Protein AF-A0A2E8DZ42-F1 (afdb_monomer)

pLDDT: mean 83.48, std 14.6, range [41.06, 98.5]

Solvent-accessible surface area (backbone atoms only — not comparable to full-atom values): 11921 Å² total; per-residue (Å²): 135,84,85,83,84,85,78,84,62,82,95,54,84,74,92,80,80,76,44,100,82,69,68,73,88,69,84,89,68,87,76,89,85,73,59,97,51,46,42,83,42,76,76,54,98,90,45,72,47,82,42,62,78,58,82,78,86,72,86,69,81,75,56,50,56,58,38,90,58,32,36,35,50,53,50,77,44,65,83,87,80,73,80,42,80,35,40,26,32,86,77,74,35,53,41,50,93,75,76,52,75,77,27,56,81,39,87,46,82,70,44,41,55,43,59,42,72,51,70,55,65,33,42,42,86,41,85,38,93,96,54,76,61,42,80,43,61,86,76,67,52,94,62,35,47,63,48,67,31,83,95,40,73,48,79,45,62,74,61,80,76,86,72,70,82,47,60,92,96,52,87,76,77,89,79,85,129

Mean predicted aligned error: 13.79 Å

Secondary structure (DSSP, 8-state):
---------TTS-------TTS----TT-------TTEEEEE-STT-EEEEESSPSSS-----B---TTSEEP-S-B-SS---EE---GGGTS-S-S---TTPPEE--TTSPPEEPPPP-TT-EEE--TTS--EEE-----TTEEEEEETTEEEEEESS--------TT--PPP---

Foldseek 3Di:
DDDDDDDDCVPHDDDDDADPVRDDDDPPDPDDDDDPQWDWDDPPPPDTDIDGVDDPDDDDPQWDAPDDQWWPPNDTDHDDDDIDTWGFVVRPTQNDPDAAVLWDWDDPDRGHIDTDHRADFQWDQADDPPDGTDTDHDDDDVQWDWDTGHVDIDIDGPDDDPPVPDDPPDDDDDPDD

Structure (mmCIF, N/CA/C/O backbone):
data_AF-A0A2E8DZ42-F1
#
_entry.id   AF-A0A2E8DZ42-F1
#
loop_
_atom_site.group_PDB
_atom_site.id
_atom_site.type_symbol
_atom_site.label_atom_id
_atom_site.label_alt_id
_atom_site.label_comp_id
_atom_site.label_asym_id
_atom_site.label_entity_id
_atom_site.label_seq_id
_atom_site.pdbx_PDB_ins_code
_atom_site.Cartn_x
_atom_site.Cartn_y
_atom_site.Cartn_z
_atom_site.occupancy
_atom_site.B_iso_or_equiv
_atom_site.auth_seq_id
_atom_site.auth_comp_id
_atom_site.auth_asym_id
_atom_site.auth_atom_id
_atom_site.pdbx_PDB_model_num
ATOM 1 N N . MET A 1 1 ? 41.608 8.368 -45.186 1.00 41.06 1 MET A N 1
ATOM 2 C CA . MET A 1 1 ? 42.136 7.722 -46.405 1.00 4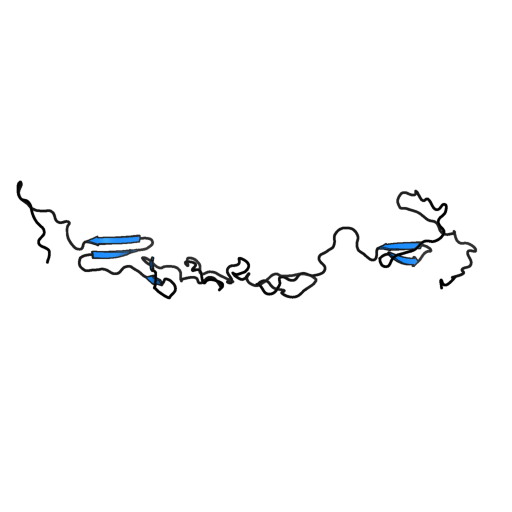1.06 1 MET A CA 1
ATOM 3 C C . MET A 1 1 ? 41.263 6.507 -46.664 1.00 41.06 1 MET A C 1
ATOM 5 O O . MET A 1 1 ? 41.187 5.662 -45.785 1.00 41.06 1 MET A O 1
ATOM 9 N N . GLY A 1 2 ? 40.490 6.486 -47.751 1.00 50.12 2 GLY A N 1
ATOM 10 C CA . GLY A 1 2 ? 39.657 5.327 -48.085 1.00 50.12 2 GLY A CA 1
ATOM 11 C C . GLY A 1 2 ? 40.516 4.258 -48.752 1.00 50.12 2 GLY A C 1
ATOM 12 O O . GLY A 1 2 ? 41.247 4.573 -49.688 1.00 50.12 2 GLY A O 1
ATOM 13 N N . ASN A 1 3 ? 40.463 3.022 -48.266 1.00 53.03 3 ASN A N 1
ATOM 14 C CA . ASN A 1 3 ? 41.132 1.905 -48.926 1.00 53.03 3 ASN A CA 1
ATOM 15 C C . ASN A 1 3 ? 40.414 1.613 -50.251 1.00 53.03 3 ASN A C 1
ATOM 17 O O . ASN A 1 3 ? 39.199 1.414 -50.270 1.00 53.03 3 ASN A O 1
ATOM 21 N N . ILE A 1 4 ? 41.159 1.590 -51.355 1.00 62.69 4 ILE A N 1
ATOM 22 C CA . ILE A 1 4 ? 40.637 1.203 -52.668 1.00 62.69 4 ILE A CA 1
ATOM 23 C C . ILE A 1 4 ? 40.807 -0.310 -52.787 1.00 62.69 4 ILE A C 1
ATOM 25 O O . ILE A 1 4 ? 41.916 -0.803 -52.984 1.00 62.69 4 ILE A O 1
ATOM 29 N N . TYR A 1 5 ? 39.714 -1.053 -52.644 1.00 61.16 5 TYR A N 1
ATOM 30 C CA . TYR A 1 5 ? 39.705 -2.491 -52.895 1.00 61.16 5 TYR A CA 1
ATOM 31 C C . TYR A 1 5 ? 39.444 -2.728 -54.384 1.00 61.16 5 TYR A C 1
ATOM 33 O O . TYR A 1 5 ? 38.379 -2.380 -54.891 1.00 61.16 5 TYR A O 1
ATOM 41 N N . THR A 1 6 ? 40.415 -3.303 -55.093 1.00 55.44 6 THR A N 1
ATOM 42 C CA . THR A 1 6 ? 40.263 -3.701 -56.496 1.00 55.44 6 THR A CA 1
ATOM 43 C C . THR A 1 6 ? 39.950 -5.196 -56.575 1.00 55.44 6 THR A C 1
ATOM 45 O O . THR A 1 6 ? 40.638 -6.029 -55.991 1.00 55.44 6 THR A O 1
ATOM 48 N N . GLY A 1 7 ? 38.877 -5.549 -57.280 1.00 59.69 7 GLY A N 1
ATOM 49 C CA . GLY A 1 7 ? 38.526 -6.926 -57.632 1.00 59.69 7 GLY A CA 1
ATOM 50 C C . GLY A 1 7 ? 38.386 -7.049 -59.149 1.00 59.69 7 GLY A C 1
ATOM 51 O O . GLY A 1 7 ? 38.064 -6.070 -59.819 1.00 59.69 7 GLY A O 1
ATOM 52 N N . SER A 1 8 ? 38.650 -8.232 -59.711 1.00 61.75 8 SER A N 1
ATOM 53 C CA . SER A 1 8 ? 38.386 -8.505 -61.131 1.00 61.75 8 SER A CA 1
ATOM 54 C C . SER A 1 8 ? 36.922 -8.906 -61.309 1.00 61.75 8 SER A C 1
ATOM 56 O O . SER A 1 8 ? 36.487 -9.924 -60.772 1.00 61.75 8 SER A O 1
ATOM 58 N N . ASN A 1 9 ? 36.162 -8.120 -62.073 1.00 59.28 9 ASN A N 1
ATOM 59 C CA . ASN A 1 9 ? 34.741 -8.368 -62.350 1.00 59.28 9 ASN A CA 1
ATOM 60 C C . ASN A 1 9 ? 34.509 -9.331 -63.531 1.00 59.28 9 ASN A C 1
ATOM 62 O O . ASN A 1 9 ? 33.394 -9.417 -64.046 1.00 59.28 9 ASN A O 1
ATOM 66 N N . SER A 1 10 ? 35.536 -10.053 -63.991 1.00 66.19 10 SER A N 1
ATOM 67 C CA . SER A 1 10 ? 35.376 -10.990 -65.108 1.00 66.19 10 SER A CA 1
ATOM 68 C C . SER A 1 10 ? 34.392 -12.108 -64.734 1.00 66.19 10 SER A C 1
ATOM 70 O O . SER A 1 10 ? 34.648 -12.894 -63.822 1.00 66.19 10 SER A O 1
ATOM 72 N N . GLY A 1 11 ? 33.238 -12.149 -65.410 1.00 62.50 11 GLY A N 1
ATOM 73 C CA . GLY A 1 11 ? 32.196 -13.164 -65.220 1.00 62.50 11 GLY A CA 1
ATOM 74 C C . GLY A 1 11 ? 31.189 -12.918 -64.086 1.00 62.50 11 GLY A C 1
ATOM 75 O O . GLY A 1 11 ? 30.415 -13.825 -63.788 1.00 62.50 11 GLY A O 1
ATOM 76 N N . LYS A 1 12 ? 31.156 -11.734 -63.449 1.00 62.88 12 LYS A N 1
ATOM 77 C CA . LYS A 1 12 ? 30.163 -11.402 -62.402 1.00 62.88 12 LYS A CA 1
ATOM 78 C C . LYS A 1 12 ? 29.395 -10.116 -62.712 1.00 62.88 12 LYS A C 1
ATOM 80 O O . LYS A 1 12 ? 29.967 -9.160 -63.226 1.00 62.88 12 LYS A O 1
ATOM 85 N N . SER A 1 13 ? 28.098 -10.093 -62.393 1.00 60.91 13 SER A N 1
ATOM 86 C CA . SER A 1 13 ? 27.249 -8.898 -62.503 1.00 60.91 13 SER A CA 1
ATOM 87 C C . SER A 1 13 ? 27.806 -7.757 -61.637 1.00 60.91 13 SER A C 1
ATOM 89 O O . SER A 1 13 ? 28.313 -8.009 -60.545 1.00 60.91 13 SER A O 1
ATOM 91 N N . GLY A 1 14 ? 27.728 -6.509 -62.119 1.00 69.12 14 GLY A N 1
ATOM 92 C CA . GLY A 1 14 ? 28.092 -5.314 -61.340 1.00 69.12 14 GLY A CA 1
ATOM 93 C C . GLY A 1 14 ? 27.198 -5.106 -60.106 1.00 69.12 14 GLY A C 1
ATOM 94 O O . GLY A 1 14 ? 26.371 -5.955 -59.778 1.00 69.12 14 GLY A O 1
ATOM 95 N N . LEU A 1 15 ? 27.331 -3.968 -59.411 1.00 76.44 15 LEU A N 1
ATOM 96 C CA . LEU A 1 15 ? 26.461 -3.657 -58.270 1.00 76.44 15 LEU A CA 1
ATOM 97 C C . LEU A 1 15 ? 25.005 -3.514 -58.740 1.00 76.44 15 LEU A C 1
ATOM 99 O O . LEU A 1 15 ? 24.645 -2.526 -59.374 1.00 76.44 15 LEU A O 1
ATOM 103 N N . ASN A 1 16 ? 24.168 -4.493 -58.407 1.00 73.19 16 ASN A N 1
ATOM 104 C CA . ASN A 1 16 ? 22.734 -4.429 -58.652 1.00 73.19 16 ASN A CA 1
ATOM 105 C C . ASN A 1 16 ? 22.043 -3.791 -57.442 1.00 73.19 16 ASN A C 1
ATOM 107 O O . ASN A 1 16 ? 21.863 -4.443 -56.413 1.00 73.19 16 ASN A O 1
ATOM 111 N N . VAL A 1 17 ? 21.679 -2.514 -57.547 1.00 77.31 17 VAL A N 1
ATOM 112 C CA . VAL A 1 17 ? 20.957 -1.804 -56.485 1.00 77.31 17 VAL A CA 1
ATOM 113 C C . VAL A 1 17 ? 19.466 -2.081 -56.653 1.00 77.31 17 VAL A C 1
ATOM 115 O O . VAL A 1 17 ? 18.885 -1.767 -57.687 1.00 77.31 17 VAL A O 1
ATOM 118 N N . LYS A 1 18 ? 18.847 -2.695 -55.642 1.00 69.19 18 LYS A N 1
ATOM 119 C CA . LYS A 1 18 ? 17.430 -3.074 -55.643 1.00 69.19 18 LYS A CA 1
ATOM 120 C C . LYS A 1 18 ? 16.802 -2.666 -54.315 1.00 69.19 18 LYS A C 1
ATOM 122 O O . LYS A 1 18 ? 17.313 -3.028 -53.259 1.00 69.19 18 LYS A O 1
ATOM 127 N N . LYS A 1 19 ? 15.686 -1.945 -54.369 1.00 66.00 19 LYS A N 1
ATOM 128 C CA . LYS A 1 19 ? 14.794 -1.739 -53.223 1.00 66.00 19 LYS A CA 1
ATOM 129 C C . LYS A 1 19 ? 13.676 -2.785 -53.264 1.00 66.00 19 LYS A C 1
ATOM 131 O O . LYS A 1 19 ? 13.397 -3.333 -54.328 1.00 66.00 19 LYS A O 1
ATOM 136 N N . THR A 1 20 ? 13.046 -3.097 -52.132 1.00 68.81 20 THR A N 1
ATOM 137 C CA . THR A 1 20 ? 11.964 -4.103 -52.048 1.00 68.81 20 THR A CA 1
ATOM 138 C C . THR A 1 20 ? 10.800 -3.815 -53.007 1.00 68.81 20 THR A C 1
ATOM 140 O O . THR A 1 20 ? 10.125 -4.737 -53.452 1.00 68.81 20 THR A O 1
ATOM 143 N N . ASP A 1 21 ? 10.608 -2.548 -53.375 1.00 71.81 21 ASP A N 1
ATOM 144 C CA . ASP A 1 21 ? 9.606 -2.054 -54.326 1.00 71.81 21 ASP A CA 1
ATOM 145 C C . ASP A 1 21 ? 10.130 -1.907 -55.77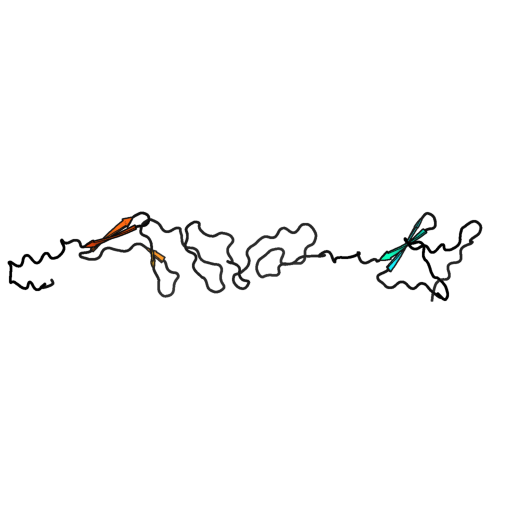6 1.00 71.81 21 ASP A C 1
ATOM 147 O O . ASP A 1 21 ? 9.399 -1.453 -56.651 1.00 71.81 21 ASP A O 1
ATOM 151 N N . ASN A 1 22 ? 11.375 -2.318 -56.052 1.00 66.88 22 ASN A N 1
ATOM 152 C CA . ASN A 1 22 ? 12.056 -2.267 -57.354 1.00 66.88 22 ASN A CA 1
ATOM 153 C C . ASN A 1 22 ? 12.223 -0.872 -57.989 1.00 66.88 22 ASN A C 1
ATOM 155 O O . ASN A 1 22 ? 12.647 -0.799 -59.141 1.00 66.88 22 ASN A O 1
ATOM 159 N N . SER A 1 23 ? 11.958 0.220 -57.266 1.00 69.12 23 SER A N 1
ATOM 160 C CA . SER A 1 23 ? 12.255 1.578 -57.734 1.00 69.12 23 SER A CA 1
ATOM 161 C C . SER A 1 23 ? 13.573 2.055 -57.132 1.00 69.12 23 SER A C 1
ATOM 163 O O . SER A 1 23 ? 13.716 2.142 -55.910 1.00 69.12 23 SER A O 1
ATOM 165 N N . VAL A 1 24 ? 14.565 2.331 -57.979 1.00 75.00 24 VAL A N 1
ATOM 166 C CA . VAL A 1 24 ? 15.883 2.798 -57.539 1.00 75.00 24 VAL A CA 1
ATOM 167 C C . VAL A 1 24 ? 16.345 3.941 -58.437 1.00 75.00 24 VAL A C 1
ATOM 169 O O . VAL A 1 24 ? 16.497 3.756 -59.641 1.00 75.00 24 VAL A O 1
ATOM 172 N N . ASP A 1 25 ? 16.605 5.101 -57.836 1.00 78.12 25 ASP A N 1
ATOM 173 C CA . ASP A 1 25 ? 17.289 6.228 -58.473 1.00 78.12 25 ASP A CA 1
ATOM 174 C C . ASP A 1 25 ? 18.731 6.311 -57.946 1.00 78.12 25 ASP A C 1
ATOM 176 O O . ASP A 1 25 ? 18.960 6.355 -56.736 1.00 78.12 25 ASP A O 1
ATOM 180 N N . VAL A 1 26 ? 19.705 6.285 -58.857 1.00 78.69 26 VAL A N 1
ATOM 181 C CA . VAL A 1 26 ? 21.147 6.390 -58.563 1.00 78.69 26 VAL A CA 1
ATOM 182 C C . VAL A 1 26 ? 21.826 7.508 -59.362 1.00 78.69 26 VAL A C 1
ATOM 184 O O . VAL A 1 26 ? 23.057 7.591 -59.379 1.00 78.69 26 VAL A O 1
ATOM 187 N N . PHE A 1 27 ? 21.066 8.376 -60.040 1.00 79.50 27 PHE A N 1
ATOM 188 C CA . PHE A 1 27 ? 21.656 9.479 -60.796 1.00 79.50 27 PHE A CA 1
ATOM 189 C C . PHE A 1 27 ? 22.299 10.505 -59.850 1.00 79.50 27 PHE A C 1
ATOM 191 O O . PHE A 1 27 ? 21.702 10.952 -58.877 1.00 79.50 27 PHE A O 1
ATOM 198 N N . GLY A 1 28 ? 23.550 10.887 -60.129 1.00 76.75 28 GLY A N 1
ATOM 199 C CA . GLY A 1 28 ? 24.267 11.916 -59.362 1.00 76.75 28 GLY A CA 1
ATOM 200 C C . GLY A 1 28 ? 24.812 11.482 -57.992 1.00 76.75 28 GLY A C 1
ATOM 201 O O . GLY A 1 28 ? 25.413 12.305 -57.301 1.00 76.75 28 GLY A O 1
ATOM 202 N N . VAL A 1 29 ? 24.667 10.213 -57.592 1.00 78.94 29 VAL A N 1
ATOM 203 C CA . VAL A 1 29 ? 25.258 9.690 -56.346 1.00 78.94 29 VAL A CA 1
ATOM 204 C C . VAL A 1 29 ? 26.771 9.501 -56.518 1.00 78.94 29 VAL A C 1
ATOM 206 O O . VAL A 1 29 ? 27.212 8.682 -57.319 1.00 78.94 29 VAL A O 1
ATOM 209 N N . SER A 1 30 ? 27.582 10.231 -55.745 1.00 80.94 30 SER A N 1
ATOM 210 C CA . SER A 1 30 ? 29.056 10.144 -55.778 1.00 80.94 30 SER A CA 1
ATOM 211 C C . SER A 1 30 ? 29.658 9.219 -54.712 1.00 80.94 30 SER A C 1
ATOM 213 O O . SER A 1 30 ? 30.784 8.753 -54.870 1.00 80.94 30 SER A O 1
ATOM 215 N N . GLN A 1 31 ? 28.921 8.936 -53.630 1.00 83.38 31 GLN A N 1
ATOM 216 C CA . GLN A 1 31 ? 29.315 8.003 -52.570 1.00 83.38 31 GLN A CA 1
ATOM 217 C C . GLN A 1 31 ? 28.096 7.477 -51.796 1.00 83.38 31 GLN A C 1
ATOM 219 O O . GLN A 1 31 ? 27.096 8.180 -51.658 1.00 83.38 31 GLN A O 1
ATOM 224 N N . ILE A 1 32 ? 28.212 6.279 -51.213 1.00 84.00 32 ILE A N 1
ATOM 225 C CA . ILE A 1 32 ? 27.262 5.741 -50.226 1.00 84.00 32 ILE A CA 1
ATOM 226 C C . ILE A 1 32 ? 27.941 5.806 -48.857 1.00 84.00 32 ILE A C 1
ATOM 228 O O . ILE A 1 32 ? 28.884 5.062 -48.592 1.00 84.00 32 ILE A O 1
ATOM 232 N N . LYS A 1 33 ? 27.493 6.728 -48.000 1.00 83.56 33 LYS A N 1
ATOM 233 C CA . LYS A 1 33 ? 28.032 6.909 -46.648 1.00 83.56 33 LYS A CA 1
ATOM 234 C C . LYS A 1 33 ? 27.092 6.269 -45.633 1.00 83.56 33 LYS A C 1
ATOM 236 O O . LYS A 1 33 ? 25.910 6.594 -45.609 1.00 83.56 33 LYS A O 1
ATOM 241 N N . LEU A 1 34 ? 27.636 5.394 -44.798 1.00 85.12 34 LEU A N 1
ATOM 242 C CA . LEU A 1 34 ? 26.939 4.822 -43.654 1.00 85.12 34 LEU A CA 1
ATOM 243 C C . LEU A 1 34 ? 27.302 5.634 -42.408 1.00 85.12 34 LEU A C 1
ATOM 245 O O . LEU A 1 34 ? 28.453 6.056 -42.260 1.00 85.12 34 LEU A O 1
ATOM 249 N N . ASP A 1 35 ? 26.323 5.892 -41.548 1.00 81.38 35 ASP A N 1
ATOM 250 C CA . ASP A 1 35 ? 26.570 6.437 -40.215 1.00 81.38 35 ASP A CA 1
ATOM 251 C C . ASP A 1 35 ? 26.929 5.310 -39.228 1.00 81.38 35 ASP A C 1
ATOM 253 O O . ASP A 1 35 ? 27.052 4.144 -39.604 1.00 81.38 35 ASP A O 1
ATOM 257 N N . SER A 1 36 ? 27.132 5.653 -37.955 1.00 84.31 36 SER A N 1
ATOM 258 C CA . SER A 1 36 ? 27.480 4.675 -36.916 1.00 84.31 36 SER A CA 1
ATOM 259 C C . SER A 1 36 ? 26.393 3.628 -36.654 1.00 84.31 36 SER A C 1
ATOM 261 O O . SER A 1 36 ? 26.671 2.620 -36.008 1.00 84.31 36 SER A O 1
ATOM 263 N N . ASN A 1 37 ? 25.167 3.864 -37.128 1.00 78.50 37 ASN A N 1
ATOM 264 C CA . ASN A 1 37 ? 24.011 3.015 -36.885 1.00 78.50 37 ASN A CA 1
ATOM 265 C C . ASN A 1 37 ? 23.725 2.073 -38.059 1.00 78.50 37 ASN A C 1
ATOM 267 O O . ASN A 1 37 ? 22.751 1.331 -38.008 1.00 78.50 37 ASN A O 1
ATOM 271 N N . LEU A 1 38 ? 24.529 2.089 -39.125 1.00 83.31 38 LEU A N 1
ATOM 272 C CA . LEU A 1 38 ? 24.341 1.238 -40.297 1.00 83.31 38 LEU A CA 1
ATOM 273 C C . LEU A 1 38 ? 25.598 0.402 -40.552 1.00 83.31 38 LEU A C 1
ATOM 275 O O . LEU A 1 38 ? 26.702 0.929 -40.671 1.00 83.31 38 LEU A O 1
ATOM 279 N N . ALA A 1 39 ? 25.426 -0.913 -40.685 1.00 84.88 39 ALA A N 1
ATOM 280 C CA . ALA A 1 39 ? 26.502 -1.849 -40.999 1.00 84.88 39 ALA A CA 1
ATOM 281 C C . ALA A 1 39 ? 26.316 -2.466 -42.391 1.00 84.88 39 ALA A C 1
ATOM 283 O O . ALA A 1 39 ? 25.201 -2.804 -42.797 1.00 84.88 39 ALA A O 1
ATOM 284 N N . LEU A 1 40 ? 27.429 -2.662 -43.105 1.00 87.19 40 LEU A N 1
ATOM 285 C CA . LEU A 1 40 ? 27.476 -3.508 -44.296 1.00 87.19 40 LEU A CA 1
ATOM 286 C C . LEU A 1 40 ? 27.779 -4.944 -43.876 1.00 87.19 40 LEU A C 1
ATOM 288 O O . LEU A 1 40 ? 28.859 -5.222 -43.355 1.00 87.19 40 LEU A O 1
ATOM 292 N N . THR A 1 41 ? 26.856 -5.864 -44.141 1.00 84.94 41 THR A N 1
ATOM 293 C CA . THR A 1 41 ? 27.077 -7.300 -43.936 1.00 84.94 41 THR A CA 1
ATOM 294 C C . THR A 1 41 ? 27.231 -7.984 -45.289 1.00 84.94 41 THR A C 1
ATOM 296 O O . THR A 1 41 ? 26.323 -7.941 -46.120 1.00 84.94 41 THR A O 1
ATOM 299 N N . ASN A 1 42 ? 28.385 -8.611 -45.528 1.00 85.06 42 ASN A N 1
ATOM 300 C CA . ASN A 1 42 ? 28.550 -9.534 -46.648 1.00 85.06 42 ASN A CA 1
ATOM 301 C C . ASN A 1 42 ? 27.884 -10.862 -46.271 1.00 85.06 42 ASN A C 1
ATOM 303 O O . ASN A 1 42 ? 28.402 -11.588 -45.425 1.00 85.06 42 ASN A O 1
ATOM 307 N N . ASN A 1 43 ? 26.754 -11.181 -46.901 1.00 79.25 43 ASN A N 1
ATOM 308 C CA . ASN A 1 43 ? 25.977 -12.382 -46.580 1.00 79.25 43 ASN A CA 1
ATOM 309 C C . ASN A 1 43 ? 26.476 -13.634 -47.322 1.00 79.25 43 ASN A C 1
ATOM 311 O O . ASN A 1 43 ? 25.818 -14.673 -47.300 1.00 79.25 43 ASN A O 1
ATOM 315 N N . GLY A 1 44 ? 27.605 -13.535 -48.031 1.00 77.38 44 GLY A N 1
ATOM 316 C CA . GLY A 1 44 ? 28.011 -14.535 -49.011 1.00 77.38 44 GLY A CA 1
ATOM 317 C C . GLY A 1 44 ? 27.176 -14.447 -50.294 1.00 77.38 44 GLY A C 1
ATOM 318 O O . GLY A 1 44 ? 26.292 -13.603 -50.443 1.00 77.38 44 GLY A O 1
ATOM 319 N N . ASN A 1 45 ? 27.491 -15.296 -51.274 1.00 74.75 45 ASN A N 1
ATOM 320 C CA . ASN A 1 45 ? 26.755 -15.414 -52.545 1.00 74.75 45 ASN A CA 1
ATOM 321 C C . ASN A 1 45 ? 26.627 -14.117 -53.374 1.00 74.75 45 ASN A C 1
ATOM 323 O O . ASN A 1 45 ? 25.761 -14.013 -54.237 1.00 74.75 45 ASN A O 1
ATOM 327 N N . GLY A 1 46 ? 27.507 -13.136 -53.149 1.00 75.06 46 GLY A N 1
ATOM 328 C CA . GLY A 1 46 ? 27.565 -11.901 -53.937 1.00 75.06 46 GLY A CA 1
ATOM 329 C C . GLY A 1 46 ? 26.561 -10.816 -53.536 1.00 75.06 46 GLY A C 1
ATOM 330 O O . GLY A 1 46 ? 26.403 -9.860 -54.288 1.00 75.06 46 GLY A O 1
ATOM 331 N N . SER A 1 47 ? 25.907 -10.932 -52.372 1.00 78.69 47 SER A N 1
ATOM 332 C CA . SER A 1 47 ? 24.997 -9.905 -51.849 1.00 78.69 47 SER A CA 1
ATOM 333 C C . SER A 1 47 ? 25.552 -9.241 -50.590 1.00 78.69 47 SER A C 1
ATOM 335 O O . SER A 1 47 ? 26.105 -9.896 -49.706 1.00 78.69 47 SER A O 1
ATOM 337 N N . VAL A 1 48 ? 25.331 -7.933 -50.484 1.00 84.62 48 VAL A N 1
ATOM 338 C CA . VAL A 1 48 ? 25.601 -7.140 -49.283 1.00 84.62 48 VAL A CA 1
ATOM 339 C C . VAL A 1 48 ? 24.278 -6.567 -48.795 1.00 84.62 48 VAL A C 1
ATOM 341 O O . VAL A 1 48 ? 23.541 -5.975 -49.582 1.00 84.62 48 VAL A O 1
ATOM 344 N N . THR A 1 49 ? 23.969 -6.736 -47.511 1.00 82.81 49 THR A N 1
ATOM 345 C CA . THR A 1 49 ? 22.818 -6.073 -46.885 1.00 82.81 49 THR A CA 1
ATOM 346 C C . THR A 1 49 ? 23.297 -4.887 -46.063 1.00 82.81 49 THR A C 1
ATOM 348 O O . THR A 1 49 ? 24.321 -4.964 -45.385 1.00 82.81 49 THR A O 1
ATOM 351 N N . ILE A 1 50 ? 22.533 -3.796 -46.122 1.00 86.06 50 ILE A N 1
ATOM 352 C CA . ILE A 1 50 ? 22.658 -2.670 -45.200 1.00 86.06 50 ILE A CA 1
ATOM 353 C C . ILE A 1 50 ? 21.642 -2.902 -44.091 1.00 86.06 50 ILE A C 1
ATOM 355 O O . ILE A 1 50 ? 20.437 -2.885 -44.344 1.00 86.06 50 ILE A O 1
ATOM 359 N N . GLN A 1 51 ? 22.131 -3.168 -42.887 1.00 80.62 51 GLN A N 1
ATOM 360 C CA . GLN A 1 51 ? 21.289 -3.363 -41.711 1.00 80.62 51 GLN A CA 1
ATOM 361 C C . GLN A 1 51 ? 21.489 -2.178 -40.772 1.00 80.62 51 GLN A C 1
ATOM 363 O O . GLN A 1 51 ? 22.625 -1.762 -40.536 1.00 80.62 51 GLN A O 1
ATOM 368 N N . SER A 1 52 ? 20.395 -1.642 -40.231 1.00 77.50 52 SER A N 1
ATOM 369 C CA . SER A 1 52 ? 20.480 -0.779 -39.054 1.00 77.50 52 SER A CA 1
ATOM 370 C C . SER A 1 52 ? 20.993 -1.626 -37.892 1.00 77.50 52 SER A C 1
ATOM 372 O O . SER A 1 52 ? 20.391 -2.649 -37.572 1.00 77.50 52 SER A O 1
ATOM 374 N N . SER A 1 53 ? 22.107 -1.230 -37.275 1.00 68.50 53 SER A N 1
ATOM 375 C CA . SER A 1 53 ? 22.590 -1.809 -36.018 1.00 68.50 53 SER A CA 1
ATOM 376 C C . SER A 1 53 ? 21.660 -1.482 -34.843 1.00 68.50 53 SER A C 1
ATOM 378 O O . SER A 1 53 ? 21.790 -2.083 -33.780 1.00 68.50 53 SER A O 1
ATOM 380 N N . GLY A 1 54 ? 20.703 -0.564 -35.036 1.00 62.78 54 GLY A N 1
ATOM 381 C CA . GLY A 1 54 ? 19.609 -0.280 -34.111 1.00 62.78 54 GLY A CA 1
ATOM 382 C C . GLY A 1 54 ? 18.291 -0.898 -34.578 1.00 62.78 54 GLY A C 1
ATOM 383 O O . GLY A 1 54 ? 17.868 -0.676 -35.716 1.00 62.78 54 GLY A O 1
ATOM 384 N N . GLY A 1 55 ? 17.650 -1.666 -33.693 1.00 55.50 55 GLY A N 1
ATOM 385 C CA . GLY A 1 55 ? 16.389 -2.368 -33.934 1.00 55.50 55 GLY A CA 1
ATOM 386 C C . GLY A 1 55 ? 15.272 -1.465 -34.462 1.00 55.50 55 GLY A C 1
ATOM 387 O O . GLY A 1 55 ? 15.093 -0.328 -34.026 1.00 55.50 55 GLY A O 1
ATOM 388 N N . GLY A 1 56 ? 14.514 -1.986 -35.424 1.00 52.75 56 GLY A N 1
ATOM 389 C CA . GLY A 1 56 ? 13.320 -1.328 -35.934 1.00 52.75 56 GLY A CA 1
ATOM 390 C C . GLY A 1 56 ? 12.247 -1.195 -34.852 1.00 52.75 56 GLY A C 1
ATOM 391 O O . GLY A 1 56 ? 11.929 -2.165 -34.177 1.00 52.75 56 GLY A O 1
ATOM 392 N N . GLY A 1 57 ? 11.682 0.009 -34.737 1.00 57.53 57 GLY A N 1
ATOM 393 C CA . GLY A 1 57 ? 10.309 0.253 -34.284 1.00 57.53 57 GLY A CA 1
ATOM 394 C C . GLY A 1 57 ? 9.921 -0.306 -32.914 1.00 57.53 57 GLY A C 1
ATOM 395 O O . GLY A 1 57 ? 9.255 -1.330 -32.833 1.00 57.53 57 GLY A O 1
ATOM 396 N N . GLY A 1 58 ? 10.239 0.444 -31.858 1.00 58.91 58 GLY A N 1
ATOM 397 C CA . GLY A 1 58 ? 9.790 0.182 -30.488 1.00 58.91 58 GLY A CA 1
ATOM 398 C C . GLY A 1 58 ? 10.962 -0.222 -29.610 1.00 58.91 58 GLY A C 1
ATOM 399 O O . GLY A 1 58 ? 11.336 -1.389 -29.571 1.00 58.91 58 GLY A O 1
ATOM 400 N N . GLY A 1 59 ? 11.570 0.754 -28.928 1.00 61.88 59 GLY A N 1
ATOM 401 C CA . GLY A 1 59 ? 12.647 0.489 -27.979 1.00 61.88 59 GLY A CA 1
ATOM 402 C C . GLY A 1 59 ? 12.161 -0.512 -26.941 1.00 61.88 59 GLY A C 1
ATOM 403 O O . GLY A 1 59 ? 11.336 -0.178 -26.094 1.00 61.88 59 GLY A O 1
ATOM 404 N N . SER A 1 60 ? 12.631 -1.752 -27.046 1.00 69.69 60 SE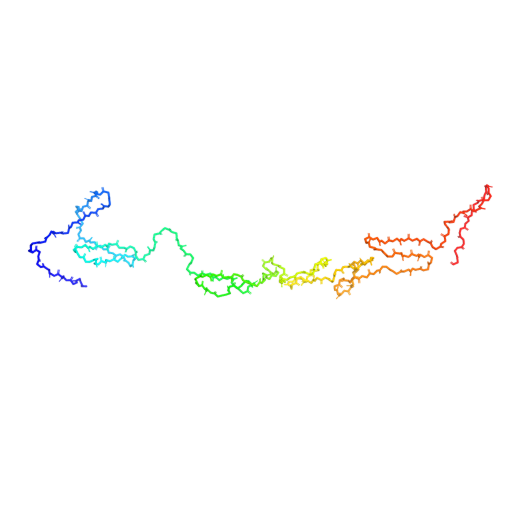R A N 1
ATOM 405 C CA . SER A 1 60 ? 12.447 -2.724 -25.979 1.00 69.69 60 SER A CA 1
ATOM 406 C C . SER A 1 60 ? 13.116 -2.152 -24.735 1.00 69.69 60 SER A C 1
ATOM 408 O O . SER A 1 60 ? 14.190 -1.555 -24.828 1.00 69.69 60 SER A O 1
ATOM 410 N N . VAL A 1 61 ? 12.463 -2.281 -23.583 1.00 80.06 61 VAL A N 1
ATOM 411 C CA . VAL A 1 61 ? 13.080 -1.903 -22.312 1.00 80.06 61 VAL A CA 1
ATOM 412 C C . VAL A 1 61 ? 14.300 -2.802 -22.121 1.00 80.06 61 VAL A C 1
ATOM 414 O O . VAL 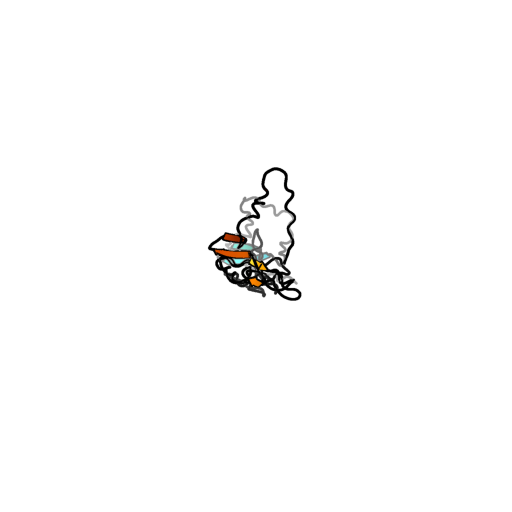A 1 61 ? 14.150 -4.003 -21.920 1.00 80.06 61 VAL A O 1
ATOM 417 N N . ASP A 1 62 ? 15.496 -2.225 -22.243 1.00 85.31 62 ASP A N 1
ATOM 418 C CA . ASP A 1 62 ? 16.763 -2.958 -22.132 1.00 85.31 62 ASP A CA 1
ATOM 419 C C . ASP A 1 62 ? 16.979 -3.473 -20.702 1.00 85.31 62 ASP A C 1
ATOM 421 O O . ASP A 1 62 ? 17.407 -4.605 -20.494 1.00 85.31 62 ASP A O 1
ATOM 425 N N . SER A 1 63 ? 16.595 -2.670 -19.704 1.00 89.88 63 SER A N 1
ATOM 426 C CA . SER A 1 63 ? 16.629 -3.044 -18.290 1.00 89.88 63 SER A CA 1
ATOM 427 C C . SER A 1 63 ? 15.559 -2.325 -17.465 1.00 89.88 63 SER A C 1
ATOM 429 O O . SER A 1 63 ? 15.100 -1.240 -17.824 1.00 89.88 63 SER A O 1
ATOM 431 N N . VAL A 1 64 ? 15.168 -2.928 -16.339 1.00 91.00 64 VAL A N 1
ATOM 432 C CA . VAL A 1 64 ? 14.221 -2.351 -15.367 1.00 91.00 64 VAL A CA 1
ATOM 433 C C . VAL A 1 64 ? 14.902 -2.197 -14.011 1.00 91.00 64 VAL A C 1
ATOM 435 O O . VAL A 1 64 ? 15.656 -3.070 -13.586 1.00 91.00 64 VAL A O 1
ATOM 438 N N . SER A 1 65 ? 14.610 -1.094 -13.323 1.00 92.19 65 SER A N 1
ATOM 439 C CA . SER A 1 65 ? 14.927 -0.866 -11.911 1.00 92.19 65 SER A CA 1
ATOM 440 C C . SER A 1 65 ? 13.766 -0.124 -11.255 1.00 92.19 65 SER A C 1
ATOM 442 O O . SER A 1 65 ? 13.260 0.845 -11.821 1.00 92.19 65 SER A O 1
ATOM 444 N N . PHE A 1 66 ? 13.362 -0.553 -10.060 1.00 91.38 66 PHE A N 1
ATOM 445 C CA . PHE A 1 66 ? 12.284 0.075 -9.290 1.00 91.38 66 PHE A CA 1
ATOM 446 C C . PHE A 1 66 ? 12.782 1.075 -8.231 1.00 91.38 66 PHE A C 1
ATOM 448 O O . PHE A 1 66 ? 11.982 1.639 -7.485 1.00 91.38 66 PHE A O 1
ATOM 455 N N . GLY A 1 67 ? 14.096 1.326 -8.169 1.00 88.88 67 GLY A N 1
ATOM 456 C CA . GLY A 1 67 ? 14.699 2.225 -7.183 1.00 88.88 67 GLY A CA 1
ATOM 457 C C . GLY A 1 67 ? 14.665 1.678 -5.750 1.00 88.88 67 GLY A C 1
ATOM 458 O O . GLY A 1 67 ? 14.334 0.523 -5.503 1.00 88.88 67 GLY A O 1
ATOM 459 N N . SER A 1 68 ? 15.059 2.500 -4.776 1.00 86.75 68 SER A N 1
ATOM 460 C CA . SER A 1 68 ? 15.225 2.079 -3.374 1.00 86.75 68 SER A CA 1
ATOM 461 C C . SER A 1 68 ? 13.951 2.162 -2.527 1.00 86.75 68 SER A C 1
ATOM 463 O O . SER A 1 68 ? 13.988 1.838 -1.342 1.00 86.75 68 SER A O 1
ATOM 465 N N . THR A 1 69 ? 12.825 2.599 -3.096 1.00 87.19 69 THR A N 1
ATOM 466 C CA . THR A 1 69 ? 11.599 2.911 -2.346 1.00 87.19 69 THR A CA 1
ATOM 467 C C . THR A 1 69 ? 10.599 1.758 -2.258 1.00 87.19 69 THR A C 1
ATOM 469 O O . THR A 1 69 ? 9.488 1.952 -1.764 1.00 87.19 69 THR A O 1
ATOM 472 N N . GLY A 1 70 ? 10.977 0.540 -2.656 1.00 87.69 70 GLY A N 1
ATOM 473 C CA . GLY A 1 70 ? 10.217 -0.635 -2.238 1.00 87.69 70 GLY A CA 1
ATOM 474 C C . GLY A 1 70 ? 10.436 -1.901 -3.043 1.00 87.69 70 GLY A C 1
ATOM 475 O O . GLY A 1 70 ? 10.851 -2.921 -2.493 1.00 87.69 70 GLY A O 1
ATOM 476 N N . PHE A 1 71 ? 10.129 -1.856 -4.335 1.00 91.88 71 PHE A N 1
ATOM 477 C CA . PHE A 1 71 ? 10.164 -3.062 -5.150 1.00 91.88 71 PHE A CA 1
ATOM 478 C C . PHE A 1 71 ? 11.587 -3.461 -5.532 1.00 91.88 71 PHE A C 1
ATOM 480 O O . PHE A 1 71 ? 12.475 -2.629 -5.716 1.00 91.88 71 PHE A O 1
ATOM 487 N N . LEU A 1 72 ? 11.785 -4.766 -5.680 1.00 91.12 72 LEU A N 1
ATOM 488 C CA . LEU A 1 72 ? 12.989 -5.341 -6.257 1.00 91.12 72 LEU A CA 1
ATOM 489 C C . LEU A 1 72 ? 12.720 -5.792 -7.698 1.00 91.12 72 LEU A C 1
ATOM 491 O O . LEU A 1 72 ? 11.619 -6.269 -7.985 1.00 91.12 72 LEU A O 1
ATOM 495 N N . PRO A 1 73 ? 13.715 -5.668 -8.594 1.00 93.06 73 PRO A N 1
ATOM 496 C CA . PRO A 1 73 ? 15.081 -5.216 -8.319 1.00 93.06 73 PRO A CA 1
ATOM 497 C C . PRO A 1 73 ? 15.220 -3.684 -8.219 1.00 93.06 73 PRO A C 1
ATOM 499 O O . PRO A 1 73 ? 14.627 -2.931 -8.988 1.00 93.06 73 PRO A O 1
ATOM 502 N N . ASN A 1 74 ? 16.051 -3.224 -7.278 1.00 91.75 74 ASN A N 1
ATOM 503 C CA . ASN A 1 74 ? 16.390 -1.806 -7.075 1.00 91.75 74 ASN A CA 1
ATOM 504 C C . ASN A 1 74 ? 17.626 -1.352 -7.881 1.00 91.75 74 ASN A C 1
ATOM 506 O O . ASN A 1 74 ? 18.113 -0.233 -7.719 1.00 91.75 74 ASN A O 1
ATOM 510 N N . SER A 1 75 ? 18.144 -2.237 -8.730 1.00 91.31 75 SER A N 1
ATOM 511 C CA . SER A 1 75 ? 19.242 -2.017 -9.669 1.00 91.31 75 SER A CA 1
ATOM 512 C C . SER A 1 75 ? 18.817 -2.555 -11.029 1.00 91.31 75 SER A C 1
ATOM 514 O O . SER A 1 75 ? 17.970 -3.440 -11.093 1.00 91.31 75 SER A O 1
ATOM 516 N N . ALA A 1 76 ? 19.382 -2.018 -12.109 1.00 93.31 76 ALA A N 1
ATOM 517 C CA . ALA A 1 76 ? 19.006 -2.407 -13.464 1.00 93.31 76 ALA A CA 1
ATOM 518 C C . ALA A 1 76 ? 19.231 -3.912 -13.699 1.00 93.31 76 ALA A C 1
ATOM 520 O O . ALA A 1 76 ? 20.349 -4.402 -13.529 1.00 93.31 76 ALA A O 1
ATOM 521 N N . THR A 1 77 ? 18.186 -4.638 -14.105 1.00 90.94 77 THR A N 1
ATOM 522 C CA . THR A 1 77 ? 18.294 -6.051 -14.506 1.00 90.94 77 THR A CA 1
ATOM 523 C C . THR A 1 77 ? 17.649 -6.292 -15.861 1.00 90.94 77 THR A C 1
ATOM 525 O O . THR A 1 77 ? 16.726 -5.582 -16.261 1.00 90.94 77 THR A O 1
ATOM 528 N N . THR A 1 78 ? 18.126 -7.326 -16.548 1.00 91.81 78 THR A N 1
ATOM 529 C CA . THR A 1 78 ? 17.627 -7.776 -17.852 1.00 91.81 78 THR A CA 1
ATOM 530 C C . THR A 1 78 ? 16.998 -9.169 -17.729 1.00 91.81 78 THR A C 1
ATOM 532 O O . THR A 1 78 ? 17.173 -9.854 -16.719 1.00 91.81 78 THR A O 1
ATOM 535 N N . GLY A 1 79 ? 16.249 -9.604 -18.746 1.00 89.06 79 GLY A N 1
ATOM 536 C CA . GLY A 1 79 ? 15.592 -10.917 -18.761 1.00 89.06 79 GLY A CA 1
ATOM 537 C C . GLY A 1 79 ? 14.236 -10.942 -18.044 1.00 89.06 79 GLY A C 1
ATOM 538 O O . GLY A 1 79 ? 13.519 -9.943 -18.019 1.00 89.06 79 GLY A O 1
ATOM 539 N N . ILE A 1 80 ? 13.851 -12.104 -17.498 1.00 88.75 80 ILE A N 1
ATOM 540 C CA . ILE A 1 80 ? 12.592 -12.249 -16.747 1.00 88.75 80 ILE A CA 1
ATOM 541 C C . ILE A 1 80 ? 12.737 -11.534 -15.404 1.00 88.75 80 ILE A C 1
ATOM 543 O O . ILE A 1 80 ? 13.535 -11.937 -14.559 1.00 88.75 80 ILE A O 1
ATOM 547 N N . ILE A 1 81 ? 11.928 -10.499 -15.195 1.00 90.50 81 ILE A N 1
ATOM 548 C CA . ILE A 1 81 ? 11.919 -9.715 -13.961 1.00 90.50 81 ILE A CA 1
ATOM 549 C C . ILE A 1 81 ? 10.727 -10.148 -13.112 1.00 90.50 81 ILE A C 1
ATOM 551 O O . ILE A 1 81 ? 9.576 -9.985 -13.512 1.00 90.50 81 ILE A O 1
ATOM 555 N N . THR A 1 82 ? 11.005 -10.683 -11.923 1.00 90.88 82 THR A N 1
ATOM 556 C CA . THR A 1 82 ? 9.977 -10.939 -10.906 1.00 90.88 82 THR A CA 1
ATOM 557 C C . THR A 1 82 ? 9.995 -9.801 -9.899 1.00 90.88 82 THR A C 1
ATOM 559 O O . THR A 1 82 ? 10.977 -9.626 -9.179 1.00 90.88 82 THR A O 1
ATOM 562 N N . MET A 1 83 ? 8.912 -9.029 -9.849 1.00 91.56 83 MET A N 1
ATOM 563 C CA . MET A 1 83 ? 8.770 -7.952 -8.876 1.00 91.56 83 MET A CA 1
ATOM 564 C C . MET A 1 83 ? 8.445 -8.528 -7.495 1.00 91.56 83 MET A C 1
ATOM 566 O O . MET A 1 83 ? 7.517 -9.322 -7.351 1.00 91.56 83 MET A O 1
ATOM 570 N N . THR A 1 84 ? 9.200 -8.122 -6.477 1.00 92.25 84 THR A N 1
ATOM 571 C CA . THR A 1 84 ? 8.988 -8.535 -5.078 1.00 92.25 84 THR A CA 1
ATOM 572 C C . THR A 1 84 ? 9.151 -7.347 -4.128 1.00 92.25 84 THR A C 1
ATOM 574 O O . THR A 1 84 ? 9.615 -6.285 -4.544 1.00 92.25 84 THR A O 1
ATOM 577 N N . GLY A 1 85 ? 8.780 -7.516 -2.857 1.00 93.19 85 GLY A N 1
ATOM 578 C CA . GLY A 1 85 ? 8.875 -6.473 -1.830 1.00 93.19 85 GLY A CA 1
ATOM 579 C C . GLY A 1 85 ? 7.594 -5.650 -1.671 1.00 93.19 85 GLY A C 1
ATOM 580 O O . GLY A 1 85 ? 6.539 -5.996 -2.199 1.00 93.19 85 GLY A O 1
ATOM 581 N N . THR A 1 86 ? 7.692 -4.563 -0.909 1.00 93.94 86 THR A N 1
ATOM 582 C CA . THR A 1 86 ? 6.576 -3.662 -0.580 1.00 93.94 86 THR A CA 1
ATOM 583 C C . THR A 1 86 ? 6.918 -2.248 -0.996 1.00 93.94 86 THR A C 1
ATOM 585 O O . THR A 1 86 ? 8.017 -1.786 -0.699 1.00 93.94 86 THR A O 1
ATOM 588 N N . LEU A 1 87 ? 5.970 -1.521 -1.580 1.00 94.69 87 LEU A N 1
ATOM 589 C CA . LEU A 1 87 ? 6.125 -0.084 -1.776 1.00 94.69 87 LEU A CA 1
ATOM 590 C C . LEU A 1 87 ? 6.105 0.628 -0.415 1.00 94.69 87 LEU A C 1
ATOM 592 O O . LEU A 1 87 ? 5.230 0.361 0.416 1.00 94.69 87 LEU A O 1
ATOM 596 N N . ASN A 1 88 ? 7.070 1.511 -0.163 1.00 94.19 88 ASN A N 1
ATOM 597 C CA . ASN A 1 88 ? 7.101 2.283 1.075 1.00 94.19 88 ASN A CA 1
ATOM 598 C C . ASN A 1 88 ? 5.953 3.310 1.129 1.00 94.19 88 ASN A C 1
ATOM 600 O O . ASN A 1 88 ? 5.419 3.734 0.101 1.00 94.19 88 ASN A O 1
ATOM 604 N N . VAL A 1 89 ? 5.596 3.757 2.336 1.00 95.94 89 VAL A N 1
ATOM 605 C CA . VAL A 1 89 ? 4.491 4.714 2.531 1.00 95.94 89 VAL A CA 1
ATOM 606 C C . VAL A 1 89 ? 4.766 6.059 1.864 1.00 95.94 89 VAL A C 1
ATOM 608 O O . VAL A 1 89 ? 3.873 6.636 1.251 1.00 95.94 89 VAL A O 1
ATOM 611 N N . GLY A 1 90 ? 6.021 6.520 1.878 1.00 94.31 90 GLY A N 1
ATOM 612 C CA . GLY A 1 90 ? 6.424 7.756 1.198 1.00 94.31 90 GLY A CA 1
ATOM 613 C C . GLY A 1 90 ? 6.188 7.757 -0.319 1.00 94.31 90 GLY A C 1
ATOM 614 O O . GLY A 1 90 ? 6.089 8.830 -0.905 1.00 94.31 90 GLY A O 1
ATOM 615 N N . SER A 1 91 ? 6.058 6.581 -0.944 1.00 94.88 91 SER A N 1
ATOM 616 C CA . SER A 1 91 ? 5.715 6.434 -2.367 1.00 94.88 91 SER A CA 1
ATOM 617 C C . SER A 1 91 ? 4.275 5.952 -2.587 1.00 94.88 91 SER A C 1
ATOM 619 O O . SER A 1 91 ? 3.935 5.545 -3.693 1.00 94.88 91 SER A O 1
ATOM 621 N N . GLY A 1 92 ? 3.425 5.980 -1.553 1.00 94.12 92 GLY A N 1
ATOM 622 C CA . GLY A 1 92 ? 2.007 5.611 -1.633 1.00 94.12 92 GLY A CA 1
ATOM 623 C C . GLY A 1 92 ? 1.692 4.134 -1.372 1.00 94.12 92 GLY A C 1
ATOM 624 O O . GLY A 1 92 ? 0.567 3.705 -1.616 1.00 94.12 92 GLY A O 1
ATOM 625 N N . GLY A 1 93 ? 2.657 3.344 -0.896 1.00 95.50 93 GLY A N 1
ATOM 626 C CA . GLY A 1 93 ? 2.415 1.970 -0.456 1.00 95.50 93 GLY A CA 1
ATOM 627 C C . GLY A 1 93 ? 1.969 1.861 1.004 1.00 95.50 93 GLY A C 1
ATOM 628 O O . GLY A 1 93 ? 1.806 2.856 1.700 1.00 95.50 93 GLY A O 1
ATOM 629 N N . THR A 1 94 ? 1.806 0.631 1.493 1.00 96.00 94 THR A N 1
ATOM 630 C CA . THR A 1 94 ? 1.523 0.343 2.914 1.00 96.00 94 THR A CA 1
ATOM 631 C C . THR A 1 94 ? 2.792 0.131 3.739 1.00 96.00 94 THR A C 1
ATOM 633 O O . THR A 1 94 ? 2.732 0.122 4.967 1.00 96.00 94 THR A O 1
ATOM 636 N N . GLY A 1 95 ? 3.936 -0.097 3.081 1.00 95.94 95 GLY A N 1
ATOM 637 C CA . GLY A 1 95 ? 5.181 -0.524 3.722 1.00 95.94 95 GLY A CA 1
ATOM 638 C C . GLY A 1 95 ? 5.129 -1.911 4.380 1.00 95.94 95 GLY A C 1
ATOM 639 O O . GLY A 1 95 ? 6.080 -2.269 5.066 1.00 95.94 95 GLY A O 1
ATOM 640 N N . ALA A 1 96 ? 4.050 -2.683 4.196 1.00 95.88 96 ALA A N 1
ATOM 641 C CA . ALA A 1 96 ? 3.829 -3.977 4.843 1.00 95.88 96 ALA A CA 1
ATOM 642 C C . ALA A 1 96 ? 3.509 -5.073 3.814 1.00 95.88 96 ALA A C 1
ATOM 644 O O . ALA A 1 96 ? 2.803 -4.831 2.835 1.00 95.88 96 ALA A O 1
ATOM 645 N N . THR A 1 97 ? 4.033 -6.284 4.030 1.00 94.19 97 THR A N 1
ATOM 646 C CA . THR A 1 97 ? 3.848 -7.446 3.135 1.00 94.19 97 THR A CA 1
ATOM 647 C C . THR A 1 97 ? 2.503 -8.137 3.326 1.00 94.19 97 THR A C 1
ATOM 649 O O . THR A 1 97 ? 1.997 -8.773 2.405 1.00 94.19 97 THR A O 1
ATOM 652 N N . SER A 1 98 ? 1.933 -8.030 4.522 1.00 94.69 98 SER A N 1
ATOM 653 C CA . SER A 1 98 ? 0.649 -8.609 4.902 1.00 94.69 98 SER A CA 1
ATOM 654 C C . SER A 1 98 ? -0.019 -7.733 5.951 1.00 94.69 98 SER A C 1
ATOM 656 O O . SER A 1 98 ? 0.654 -7.009 6.684 1.00 94.69 98 SER A O 1
ATOM 658 N N . LEU A 1 99 ? -1.337 -7.848 6.053 1.00 97.31 99 LEU A N 1
ATOM 659 C CA . LEU A 1 99 ? -2.150 -7.178 7.060 1.00 97.31 99 LEU A CA 1
ATOM 660 C C . LEU A 1 99 ? -2.900 -8.249 7.854 1.00 97.31 99 LEU A C 1
ATOM 662 O O . LEU A 1 99 ? -3.289 -9.267 7.279 1.00 97.31 99 LEU A O 1
ATOM 666 N N . THR A 1 100 ? -3.081 -8.036 9.157 1.00 97.94 100 THR A N 1
ATOM 667 C CA . THR A 1 100 ? -3.868 -8.944 10.002 1.00 97.94 100 THR A CA 1
ATOM 668 C C . THR A 1 100 ? -5.301 -9.011 9.485 1.00 97.94 100 THR A C 1
ATOM 670 O O . THR A 1 100 ? -5.967 -7.979 9.390 1.00 97.94 100 THR A O 1
ATOM 673 N N . ASP A 1 101 ? -5.784 -10.214 9.175 1.00 98.12 101 ASP A N 1
ATOM 674 C CA . ASP A 1 101 ? -7.176 -10.408 8.771 1.00 98.12 101 ASP A CA 1
ATOM 675 C C . ASP A 1 101 ? -8.127 -10.005 9.908 1.00 98.12 101 ASP A C 1
ATOM 677 O O . ASP A 1 101 ? -7.911 -10.347 11.071 1.00 98.12 101 ASP A O 1
ATOM 681 N N . GLY A 1 102 ? -9.138 -9.202 9.581 1.00 97.19 102 GLY A N 1
ATOM 682 C CA . GLY A 1 102 ? -10.048 -8.593 10.554 1.00 97.19 102 GLY A CA 1
ATOM 683 C C . GLY A 1 102 ? -9.420 -7.575 11.520 1.00 97.19 102 GLY A C 1
ATOM 684 O O . GLY A 1 102 ? -10.125 -7.081 12.398 1.00 97.19 102 GLY A O 1
ATOM 685 N N . GLY A 1 103 ? -8.128 -7.256 11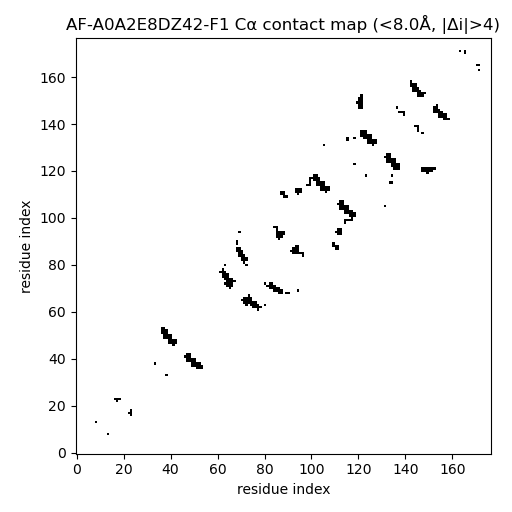.393 1.00 98.19 103 GLY A N 1
ATOM 686 C CA . GLY A 1 103 ? -7.470 -6.212 12.177 1.00 98.19 103 GLY A CA 1
ATOM 687 C C . GLY A 1 103 ? -7.819 -4.805 11.685 1.00 98.19 103 GLY A C 1
ATOM 688 O O . GLY A 1 103 ? -8.183 -4.599 10.527 1.00 98.19 103 GLY A O 1
ATOM 689 N N . ILE A 1 104 ? -7.683 -3.814 12.566 1.00 98.00 104 ILE A N 1
ATOM 690 C CA . ILE A 1 104 ? -7.868 -2.403 12.222 1.00 98.00 104 ILE A CA 1
ATOM 691 C C . ILE A 1 104 ? -6.506 -1.809 11.857 1.00 98.00 104 ILE A C 1
ATOM 693 O O . ILE A 1 104 ? -5.526 -1.988 12.581 1.00 98.00 104 ILE A O 1
ATOM 697 N N . LEU A 1 105 ? -6.440 -1.110 10.723 1.00 97.69 105 LEU A N 1
ATOM 698 C CA . LEU A 1 105 ? -5.221 -0.465 10.237 1.00 97.69 105 LEU A CA 1
ATOM 699 C C . LEU A 1 105 ? -5.032 0.897 10.911 1.00 97.69 105 LEU A C 1
ATOM 701 O O . LEU A 1 105 ? -5.907 1.760 10.854 1.00 97.69 105 LEU A O 1
ATOM 705 N N . LEU A 1 106 ? -3.857 1.090 11.496 1.00 97.75 106 LEU A N 1
ATOM 706 C CA . LEU A 1 106 ? -3.425 2.297 12.183 1.00 97.75 106 LEU A CA 1
ATOM 707 C C . LEU A 1 106 ? -2.305 2.966 11.380 1.00 97.75 106 LEU A C 1
ATOM 709 O O . LEU A 1 106 ? -1.349 2.323 10.938 1.00 97.75 106 LEU A O 1
ATOM 713 N N . GLY A 1 107 ? -2.437 4.272 11.164 1.00 96.81 107 GLY A N 1
ATOM 714 C CA . GLY A 1 107 ? -1.418 5.050 10.467 1.00 96.81 107 GLY A CA 1
ATOM 715 C C . GLY A 1 107 ? -0.183 5.273 11.339 1.00 96.81 107 GLY A C 1
ATOM 716 O O . GLY A 1 107 ? -0.310 5.711 12.476 1.00 96.81 107 GLY A O 1
ATOM 717 N N . SER A 1 108 ? 1.003 5.068 10.762 1.00 96.25 108 SER A N 1
ATOM 718 C CA . SER A 1 108 ? 2.300 5.168 11.460 1.00 96.25 108 SER A CA 1
ATOM 719 C C . SER A 1 108 ? 3.183 6.289 10.893 1.00 96.25 108 SER A C 1
ATOM 721 O O . SER A 1 108 ? 4.410 6.176 10.810 1.00 96.25 108 SER A O 1
ATOM 723 N N . GLY A 1 109 ? 2.558 7.378 10.432 1.00 95.06 109 GLY A N 1
ATOM 724 C CA . GLY A 1 109 ? 3.244 8.479 9.751 1.00 95.06 109 GLY A CA 1
ATOM 725 C C . GLY A 1 109 ? 3.858 8.035 8.419 1.00 95.06 109 GLY A C 1
ATOM 726 O O . GLY A 1 109 ? 3.140 7.637 7.507 1.00 95.06 109 GLY A O 1
ATOM 727 N N . THR A 1 110 ? 5.185 8.124 8.295 1.00 94.81 110 THR A N 1
ATOM 728 C CA . THR A 1 110 ? 5.941 7.656 7.115 1.00 94.81 110 THR A CA 1
ATOM 729 C C . THR A 1 110 ? 6.401 6.198 7.222 1.00 94.81 110 THR A C 1
ATOM 731 O O . THR A 1 110 ? 6.939 5.658 6.251 1.00 94.81 110 THR A O 1
ATOM 734 N N . GLY A 1 111 ? 6.224 5.569 8.389 1.00 95.75 111 GLY A N 1
ATOM 735 C CA . GLY A 1 111 ? 6.500 4.151 8.610 1.00 95.75 111 GLY A CA 1
ATOM 736 C C . GLY A 1 111 ? 5.405 3.253 8.037 1.00 95.75 111 GLY A C 1
ATOM 737 O O . GLY A 1 111 ? 4.335 3.729 7.667 1.00 95.75 111 GLY A O 1
ATOM 738 N N . ALA A 1 112 ? 5.676 1.947 7.969 1.00 97.00 112 ALA A N 1
ATOM 739 C CA . ALA A 1 112 ? 4.689 0.952 7.552 1.00 97.00 112 ALA A CA 1
ATOM 740 C C . ALA A 1 112 ? 3.432 0.994 8.437 1.00 97.00 112 ALA A C 1
ATOM 742 O O . ALA A 1 112 ? 3.529 1.275 9.631 1.00 97.00 112 ALA A O 1
ATOM 743 N N . ILE A 1 113 ? 2.272 0.687 7.853 1.00 97.31 113 ILE A N 1
ATOM 744 C CA . ILE A 1 113 ? 0.998 0.624 8.581 1.00 97.31 113 ILE A CA 1
ATOM 745 C C . ILE A 1 113 ? 1.107 -0.376 9.742 1.00 97.31 113 ILE A C 1
ATOM 747 O O . ILE A 1 113 ? 1.507 -1.524 9.541 1.00 97.31 113 ILE A O 1
ATOM 751 N N . THR A 1 114 ? 0.705 0.051 10.939 1.00 97.25 114 THR A N 1
ATOM 752 C CA . THR A 1 114 ? 0.519 -0.836 12.094 1.00 97.25 114 THR A CA 1
ATOM 753 C C . THR A 1 114 ? -0.879 -1.443 12.020 1.00 97.25 114 THR A C 1
ATOM 755 O O . THR A 1 114 ? -1.832 -0.767 11.646 1.00 97.25 114 THR A O 1
ATOM 758 N N . VAL A 1 115 ? -1.043 -2.718 12.368 1.00 97.94 115 VAL A N 1
ATOM 759 C CA . VAL A 1 115 ? -2.357 -3.380 12.356 1.00 97.94 115 VAL A CA 1
ATOM 760 C C . VAL A 1 115 ? -2.625 -3.975 13.729 1.00 97.94 115 VAL A C 1
ATOM 762 O O . VAL A 1 115 ? -1.756 -4.647 14.285 1.00 97.94 115 VAL A O 1
ATOM 765 N N . THR A 1 116 ? -3.816 -3.747 14.281 1.00 98.12 116 THR A N 1
ATOM 766 C CA . THR A 1 116 ? -4.233 -4.416 15.521 1.00 98.12 116 THR A CA 1
ATOM 767 C C . THR A 1 116 ? -4.411 -5.921 15.292 1.00 98.12 116 THR A C 1
ATOM 769 O O . THR A 1 116 ? -4.517 -6.397 14.158 1.00 98.12 116 THR A O 1
ATOM 772 N N . SER A 1 117 ? -4.529 -6.700 16.369 1.00 97.81 117 SER A N 1
ATOM 773 C CA . SER A 1 117 ? -5.184 -8.009 16.265 1.00 97.81 117 SER A CA 1
ATOM 774 C C . SER A 1 117 ? -6.634 -7.841 15.791 1.00 97.81 117 SER A C 1
ATOM 776 O O . SER A 1 117 ? -7.208 -6.755 15.922 1.00 97.81 117 SER A O 1
ATOM 778 N N . GLN A 1 118 ? -7.254 -8.908 15.286 1.00 98.12 118 GLN A N 1
ATOM 779 C CA . GLN A 1 118 ? -8.703 -8.917 15.087 1.00 98.12 118 GLN A CA 1
ATOM 780 C C . GLN A 1 118 ? -9.405 -8.641 16.433 1.00 98.12 118 GLN A C 1
ATOM 782 O O . GLN A 1 118 ? -9.083 -9.315 17.419 1.00 98.12 118 GLN A O 1
ATOM 787 N N . PRO A 1 119 ? -10.323 -7.659 16.517 1.00 98.25 119 PRO A N 1
ATOM 788 C CA . PRO A 1 119 ? -11.107 -7.436 17.725 1.00 98.25 119 PRO A CA 1
ATOM 789 C C . PRO A 1 119 ? -11.897 -8.687 18.113 1.00 98.25 119 PRO A C 1
ATOM 791 O O . PRO A 1 119 ? -12.516 -9.335 17.269 1.00 98.25 119 PRO A O 1
ATOM 794 N N . THR A 1 120 ? -11.888 -9.022 19.402 1.00 97.88 120 THR A N 1
ATOM 795 C CA . THR A 1 120 ? -12.782 -10.051 19.957 1.00 97.88 120 THR A CA 1
ATOM 796 C C . THR A 1 120 ? -14.133 -9.438 20.331 1.00 97.88 120 THR A C 1
ATOM 798 O O . THR A 1 120 ? -14.307 -8.221 20.272 1.00 97.88 120 THR A O 1
ATOM 801 N N . ASN A 1 121 ? -15.089 -10.274 20.745 1.00 98.06 121 ASN A N 1
ATOM 802 C CA . ASN A 1 121 ? -16.416 -9.845 21.202 1.00 98.06 121 ASN A CA 1
ATOM 803 C C . ASN A 1 121 ? -16.335 -8.654 22.170 1.00 98.06 121 ASN A C 1
ATOM 805 O O . ASN A 1 121 ? -15.551 -8.689 23.118 1.00 98.06 121 ASN A O 1
ATOM 809 N N . GLY A 1 122 ? -17.132 -7.621 21.898 1.00 97.50 122 GLY A N 1
ATOM 810 C CA . GLY A 1 122 ? -17.209 -6.403 22.707 1.00 97.50 122 GLY A CA 1
ATOM 811 C C . GLY A 1 122 ? -16.004 -5.462 22.669 1.00 97.50 122 GLY A C 1
ATOM 812 O O . GLY A 1 122 ? -16.034 -4.421 23.316 1.00 97.50 122 GLY A O 1
ATOM 813 N N . GLN A 1 123 ? -14.929 -5.778 21.937 1.00 98.50 123 GLN A N 1
ATOM 814 C CA . GLN A 1 123 ? -13.782 -4.872 21.879 1.00 98.50 123 GLN A CA 1
ATOM 815 C C . GLN A 1 123 ? -14.033 -3.679 20.948 1.00 98.50 123 GLN A C 1
ATOM 817 O O . GLN A 1 123 ? -14.482 -3.823 19.810 1.00 98.50 123 GLN A O 1
ATOM 822 N N . LEU A 1 124 ? -13.660 -2.499 21.435 1.00 97.75 124 LEU A N 1
ATOM 823 C CA . LEU A 1 124 ? -13.629 -1.222 20.734 1.00 97.75 124 LEU A CA 1
ATOM 824 C C . LEU A 1 124 ? -12.182 -0.757 20.577 1.00 97.75 124 LEU A C 1
ATOM 826 O O . LEU A 1 124 ? -11.327 -1.079 21.399 1.00 97.75 124 LEU A O 1
ATOM 830 N N . LEU A 1 125 ? -11.916 0.055 19.554 1.00 98.25 125 LEU A N 1
ATOM 831 C CA . LEU A 1 125 ? -10.648 0.769 19.439 1.00 98.25 125 LEU A CA 1
ATOM 832 C C . LEU A 1 125 ? -10.709 2.047 20.284 1.00 98.25 125 LEU A C 1
ATOM 834 O O . LEU A 1 125 ? -11.398 3.002 19.927 1.00 98.25 125 LEU A O 1
ATOM 838 N N . ILE A 1 126 ? -9.993 2.060 21.403 1.00 98.12 126 ILE A N 1
ATOM 839 C CA . ILE A 1 126 ? -9.999 3.154 22.373 1.00 98.12 126 ILE A CA 1
ATOM 840 C C . ILE A 1 126 ? -8.690 3.937 22.260 1.00 98.12 126 ILE A C 1
ATOM 842 O O . ILE A 1 126 ? -7.597 3.370 22.301 1.00 98.12 126 ILE A O 1
ATOM 846 N N . GLY A 1 127 ? -8.799 5.257 22.097 1.00 98.06 127 GLY A N 1
ATOM 847 C CA . GLY A 1 127 ? -7.640 6.141 21.995 1.00 98.06 127 GLY A CA 1
ATOM 848 C C . GLY A 1 127 ? -6.773 6.107 23.256 1.00 98.06 12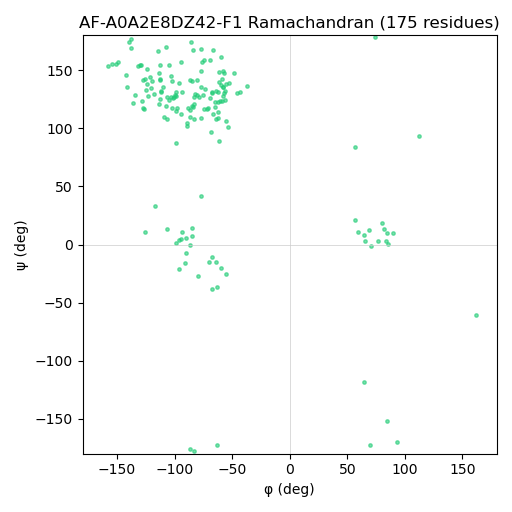7 GLY A C 1
ATOM 849 O O . GLY A 1 127 ? -7.288 6.108 24.372 1.00 98.06 127 GLY A O 1
ATOM 850 N N . SER A 1 128 ? -5.456 6.122 23.066 1.00 97.62 128 SER A N 1
ATOM 851 C CA . SER A 1 128 ? -4.466 6.187 24.140 1.00 97.62 128 SER A CA 1
ATOM 852 C C . SER A 1 128 ? -3.514 7.349 23.871 1.00 97.62 128 SER A C 1
ATOM 854 O O . SER A 1 128 ? -2.833 7.388 22.849 1.00 97.62 128 SER A O 1
ATOM 856 N N . THR A 1 129 ? -3.493 8.349 24.751 1.00 97.44 129 THR A N 1
ATOM 857 C CA . THR A 1 129 ? -2.679 9.554 24.545 1.00 97.44 129 THR A CA 1
ATOM 858 C C . THR A 1 129 ? -1.192 9.206 24.484 1.00 97.44 129 THR A C 1
ATOM 860 O O . THR A 1 129 ? -0.632 8.676 25.439 1.00 97.44 129 THR A O 1
ATOM 863 N N . GLY A 1 130 ? -0.536 9.569 23.379 1.00 95.56 130 GLY A N 1
ATOM 864 C CA . GLY A 1 130 ? 0.905 9.379 23.185 1.00 95.56 130 GLY A CA 1
ATOM 865 C C . GLY A 1 130 ? 1.315 8.003 22.650 1.00 95.56 130 GLY A C 1
ATOM 866 O O . GLY A 1 130 ? 2.506 7.781 22.447 1.00 95.56 130 GLY A O 1
ATOM 867 N N . THR A 1 131 ? 0.363 7.104 22.391 1.00 96.69 131 THR A N 1
ATOM 868 C CA . THR A 1 131 ? 0.601 5.788 21.781 1.00 96.69 131 THR A CA 1
ATOM 869 C C . THR A 1 131 ? -0.473 5.473 20.742 1.00 96.69 131 THR A C 1
ATOM 871 O O . THR A 1 131 ? -1.431 6.226 20.569 1.00 96.69 131 THR A O 1
ATOM 874 N N . ASP A 1 132 ? -0.342 4.334 20.068 1.00 97.44 132 ASP A N 1
ATOM 875 C CA . ASP A 1 132 ? -1.418 3.804 19.234 1.00 97.44 132 ASP A CA 1
ATOM 876 C C . ASP A 1 132 ? -2.677 3.511 20.083 1.00 97.44 132 ASP A C 1
ATOM 878 O O . ASP A 1 132 ? -2.553 3.165 21.267 1.00 97.44 132 ASP A O 1
ATOM 882 N N . PRO A 1 133 ? -3.892 3.646 19.514 1.00 98.06 133 PRO A N 1
ATOM 883 C CA . PRO A 1 133 ? -5.122 3.185 20.150 1.00 98.06 133 PRO A CA 1
ATOM 884 C C . PRO A 1 133 ? -5.085 1.683 20.463 1.00 98.06 133 PRO A C 1
ATOM 886 O O . PRO A 1 133 ? -4.479 0.898 19.735 1.00 98.06 133 PRO A O 1
ATOM 889 N N . VAL A 1 134 ? -5.778 1.273 21.523 1.00 98.00 134 VAL A N 1
ATOM 890 C CA . VAL A 1 134 ? -5.805 -0.116 22.000 1.00 98.00 134 VAL A CA 1
ATOM 891 C C . VAL A 1 134 ? -7.189 -0.724 21.839 1.00 98.00 134 VAL A C 1
ATOM 893 O O . VAL A 1 134 ? -8.198 -0.031 21.955 1.00 98.00 134 VAL A O 1
ATOM 896 N N . LEU A 1 135 ? -7.243 -2.028 21.581 1.00 98.50 135 LEU A N 1
ATOM 897 C CA . LEU A 1 135 ? -8.495 -2.771 21.655 1.00 98.50 135 LEU A CA 1
ATOM 898 C C . LEU A 1 135 ? -8.820 -3.065 23.121 1.00 98.50 135 LEU A C 1
ATOM 900 O O . LEU A 1 135 ? -7.972 -3.582 23.849 1.00 98.50 135 LEU A O 1
ATOM 904 N N . ALA A 1 136 ? -10.021 -2.695 23.553 1.00 98.19 136 ALA A N 1
ATOM 905 C CA . ALA A 1 136 ? -10.500 -2.907 24.914 1.00 98.19 136 ALA A CA 1
ATOM 906 C C . ALA A 1 136 ? -12.032 -2.982 24.945 1.00 98.19 136 ALA A C 1
ATOM 908 O O . ALA A 1 136 ? -12.700 -2.441 24.065 1.00 98.19 136 ALA A O 1
ATOM 909 N N . THR A 1 137 ? -12.590 -3.648 25.954 1.00 97.62 137 THR A N 1
ATOM 910 C CA . THR A 1 137 ? -14.032 -3.607 26.242 1.00 97.62 137 THR A CA 1
ATOM 911 C C . THR A 1 137 ? -14.366 -2.377 27.078 1.00 97.62 137 THR A C 1
ATOM 913 O O . THR A 1 137 ? -13.474 -1.728 27.637 1.00 97.62 137 THR A O 1
ATOM 916 N N . LEU A 1 138 ? -15.653 -2.058 27.197 1.00 96.38 138 LEU A N 1
ATOM 917 C CA . LEU A 1 138 ? -16.084 -1.160 28.259 1.00 96.38 138 LEU A CA 1
ATOM 918 C C . LEU A 1 138 ? -16.062 -1.920 29.595 1.00 96.38 138 LEU A C 1
ATOM 920 O O . LEU A 1 138 ? -16.076 -3.152 29.631 1.00 96.38 138 LEU A O 1
ATOM 924 N N . THR A 1 139 ? -15.989 -1.176 30.694 1.00 94.88 139 THR A N 1
ATOM 925 C CA . THR A 1 139 ? -16.013 -1.737 32.048 1.00 94.88 139 THR A CA 1
ATOM 926 C C . THR A 1 139 ? -17.199 -1.161 32.795 1.00 94.88 139 THR A C 1
ATOM 928 O O . THR A 1 139 ? -17.427 0.050 32.759 1.00 94.88 139 THR A O 1
ATOM 931 N N . ASP A 1 140 ? -17.918 -2.033 33.489 1.00 94.31 140 ASP A N 1
ATOM 932 C CA . ASP A 1 140 ? -19.060 -1.682 34.321 1.00 94.31 140 ASP A CA 1
ATOM 933 C C . ASP A 1 140 ? -18.692 -0.629 35.370 1.00 94.31 140 ASP A C 1
ATOM 935 O O . ASP A 1 140 ? -17.639 -0.678 36.014 1.00 94.31 140 ASP A O 1
ATOM 939 N N . GLY A 1 141 ? -19.598 0.328 35.544 1.00 92.56 141 GLY A N 1
ATOM 940 C CA . GLY A 1 141 ? -19.580 1.282 36.646 1.00 92.56 141 GLY A CA 1
ATOM 941 C C . GLY A 1 141 ? -20.692 0.960 37.637 1.00 92.56 141 GLY A C 1
ATOM 942 O O . GLY A 1 141 ? -21.587 0.169 37.356 1.00 92.56 141 GLY A O 1
ATOM 943 N N . THR A 1 142 ? -20.684 1.602 38.802 1.00 90.62 142 THR A N 1
ATOM 944 C CA . THR A 1 142 ? -21.760 1.423 39.785 1.00 90.62 142 THR A CA 1
ATOM 945 C C . THR A 1 142 ? -23.126 1.754 39.176 1.00 90.62 142 THR A C 1
ATOM 947 O O . THR A 1 142 ? -23.333 2.871 38.698 1.00 90.62 142 THR A O 1
ATOM 950 N N . GLY A 1 143 ? -24.071 0.811 39.235 1.00 89.00 143 GLY A N 1
ATOM 951 C CA . GLY A 1 143 ? -25.430 1.001 38.727 1.00 89.00 143 GLY A CA 1
ATOM 952 C C . GLY A 1 143 ? -25.584 0.749 37.225 1.00 89.00 143 GLY A C 1
ATOM 953 O O . GLY A 1 143 ? -26.686 0.960 36.710 1.00 89.00 143 GLY A O 1
ATOM 954 N N . ILE A 1 144 ? -24.518 0.331 36.532 1.00 94.50 144 ILE A N 1
ATOM 955 C CA . ILE A 1 144 ? -24.494 0.045 35.098 1.00 94.50 144 ILE A CA 1
ATOM 956 C C . ILE A 1 144 ? -23.901 -1.345 34.858 1.00 94.50 144 ILE A C 1
ATOM 958 O O . ILE A 1 144 ? -22.739 -1.585 35.169 1.00 94.50 144 ILE A O 1
ATOM 962 N N . THR A 1 145 ? -24.663 -2.203 34.189 1.00 95.00 145 THR A N 1
ATOM 963 C CA . THR A 1 145 ? -24.193 -3.490 33.670 1.00 95.00 145 THR A CA 1
ATOM 964 C C . THR A 1 145 ? -23.875 -3.352 32.181 1.00 95.00 145 THR A C 1
ATOM 966 O O . THR A 1 145 ? -24.735 -2.918 31.403 1.00 95.00 145 THR A O 1
ATOM 969 N N . ILE A 1 146 ? -22.681 -3.772 31.760 1.00 96.88 146 ILE A N 1
ATOM 970 C CA . ILE A 1 146 ? -22.279 -3.866 30.355 1.00 96.88 146 ILE A CA 1
ATOM 971 C C . ILE A 1 146 ? -22.082 -5.338 29.988 1.00 96.88 146 ILE A C 1
ATOM 973 O O . ILE A 1 146 ? 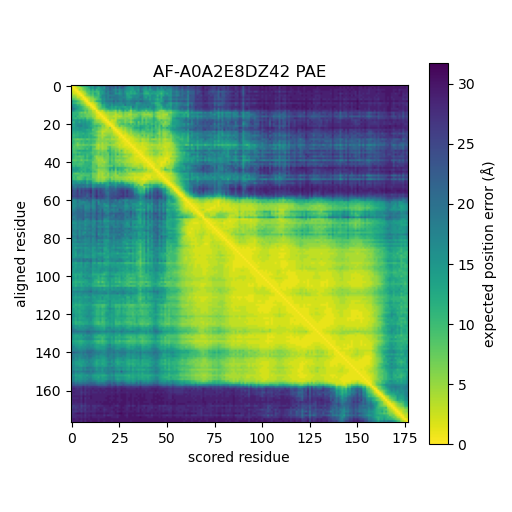-21.292 -6.071 30.574 1.00 96.88 146 ILE A O 1
ATOM 977 N N . THR A 1 147 ? -22.841 -5.802 28.997 1.00 96.81 147 THR A N 1
ATOM 978 C CA . THR A 1 147 ? -22.745 -7.167 28.470 1.00 96.81 147 THR A CA 1
ATOM 979 C C . THR A 1 147 ? -22.126 -7.151 27.083 1.00 96.81 147 THR A C 1
ATOM 981 O O . THR A 1 147 ? -22.757 -6.739 26.104 1.00 96.81 147 THR A O 1
ATOM 984 N N . GLU A 1 148 ? -20.899 -7.650 27.015 1.00 98.19 148 GLU A N 1
ATOM 985 C CA . GLU A 1 148 ? -20.127 -7.787 25.788 1.00 98.19 148 GLU A CA 1
ATOM 986 C C . GLU A 1 148 ? -20.521 -9.055 25.020 1.00 98.19 148 GLU A C 1
ATOM 988 O O . GLU A 1 148 ? -20.569 -10.157 25.569 1.00 98.19 148 GLU A O 1
ATOM 993 N N . GLY A 1 149 ? -20.800 -8.910 23.725 1.00 97.38 149 GLY A N 1
ATOM 994 C CA . GLY A 1 149 ? -21.213 -10.000 22.844 1.00 97.38 149 GLY A CA 1
ATOM 995 C C . GLY A 1 149 ? -20.572 -9.912 21.461 1.00 97.38 149 GLY A C 1
ATOM 996 O O . GLY A 1 149 ? -19.865 -8.961 21.120 1.00 97.38 149 GLY A O 1
ATOM 997 N N . ALA A 1 150 ? -20.795 -10.935 20.637 1.00 97.38 150 ALA A N 1
ATOM 998 C CA . ALA A 1 150 ? -20.338 -10.915 19.251 1.00 97.38 150 ALA A CA 1
ATOM 999 C C . ALA A 1 150 ? -21.099 -9.832 18.470 1.00 97.38 150 ALA A C 1
ATOM 1001 O O . ALA A 1 150 ? -22.304 -9.944 18.262 1.00 97.38 150 ALA A O 1
ATOM 1002 N N . GLY A 1 151 ? -20.395 -8.774 18.056 1.00 96.38 151 GLY A N 1
ATOM 1003 C CA . GLY A 1 151 ? -20.986 -7.651 17.321 1.00 96.38 151 GLY A CA 1
ATOM 1004 C C . GLY A 1 151 ? -21.948 -6.775 18.134 1.00 96.38 151 GLY A C 1
ATOM 1005 O O . GLY A 1 151 ? -22.663 -5.969 17.544 1.00 96.38 151 GLY A O 1
ATOM 1006 N N . THR A 1 152 ? -21.987 -6.917 19.464 1.00 97.31 152 THR A N 1
ATOM 1007 C CA . THR A 1 152 ? -22.912 -6.177 20.333 1.00 97.31 152 THR A CA 1
ATOM 1008 C C . THR A 1 152 ? -22.251 -5.770 21.639 1.00 97.31 152 THR A C 1
ATOM 1010 O O . THR A 1 152 ? -21.509 -6.557 22.222 1.00 97.31 152 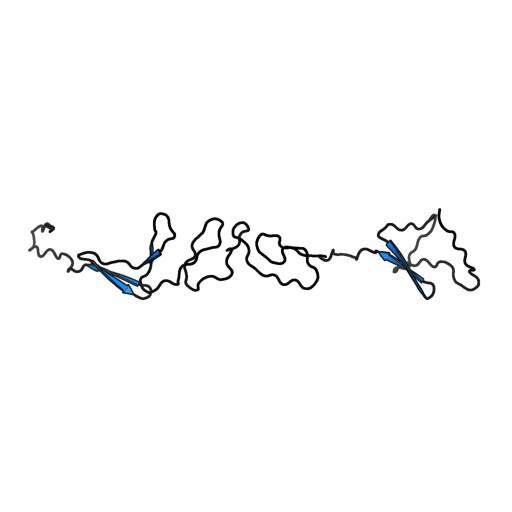THR A O 1
ATOM 1013 N N . ILE A 1 153 ? -22.638 -4.605 22.146 1.00 98.06 153 ILE A N 1
ATOM 1014 C CA . ILE A 1 153 ? -22.408 -4.180 23.526 1.00 98.06 153 ILE A CA 1
ATOM 1015 C C . ILE A 1 153 ? -23.772 -3.763 24.066 1.00 98.06 153 ILE A C 1
ATOM 1017 O O . ILE A 1 153 ? -24.397 -2.856 23.513 1.00 98.06 153 ILE A O 1
ATOM 1021 N N . THR A 1 154 ? -24.274 -4.446 25.093 1.00 96.88 154 THR A N 1
ATOM 1022 C CA . THR A 1 154 ? -25.541 -4.071 25.740 1.00 96.88 154 THR A CA 1
ATOM 1023 C C . THR A 1 154 ? -25.239 -3.320 27.020 1.00 96.88 154 THR A C 1
ATOM 1025 O O . THR A 1 154 ? -24.514 -3.832 27.862 1.00 96.88 154 THR A O 1
ATOM 1028 N N . VAL A 1 155 ? -25.822 -2.134 27.180 1.00 96.06 155 VAL A N 1
ATOM 1029 C CA . VAL A 1 155 ? -25.695 -1.323 28.395 1.00 96.06 155 VAL A CA 1
ATOM 1030 C C . VAL A 1 155 ? -27.057 -1.254 29.073 1.00 96.06 155 VAL A C 1
ATOM 1032 O O . VAL A 1 155 ? -28.042 -0.858 28.448 1.00 96.06 155 VAL A O 1
ATOM 1035 N N . ALA A 1 156 ? -27.111 -1.641 30.342 1.00 93.56 156 ALA A N 1
ATOM 1036 C CA . ALA A 1 156 ? -28.313 -1.625 31.164 1.00 93.56 156 ALA A CA 1
ATOM 1037 C C . ALA A 1 156 ? -28.044 -0.928 32.502 1.00 93.56 156 ALA A C 1
ATOM 1039 O O . ALA A 1 156 ? -26.913 -0.891 32.976 1.00 93.56 156 ALA A O 1
ATOM 1040 N N . THR A 1 157 ? -29.089 -0.382 33.122 1.00 91.06 157 THR A N 1
ATOM 1041 C CA . THR A 1 157 ? -29.027 0.071 34.517 1.00 91.06 157 THR A CA 1
ATOM 1042 C C . THR A 1 157 ? -29.333 -1.094 35.451 1.00 91.06 157 THR A C 1
ATOM 1044 O O . THR A 1 157 ? -30.259 -1.859 35.183 1.00 91.06 157 THR A O 1
ATOM 1047 N N . ASP A 1 158 ? -28.640 -1.182 36.584 1.00 83.69 158 ASP A N 1
ATOM 1048 C CA . ASP A 1 158 ? -28.838 -2.258 37.572 1.00 83.69 158 ASP A CA 1
ATOM 1049 C C . ASP A 1 158 ? -30.188 -2.146 38.313 1.00 83.69 158 ASP A C 1
ATOM 1051 O O . ASP A 1 158 ? -30.636 -3.083 38.973 1.00 83.69 158 ASP A O 1
ATOM 1055 N N . GLY A 1 159 ? -30.846 -0.983 38.225 1.00 70.38 159 GLY A N 1
ATOM 1056 C CA . GLY A 1 159 ? -32.133 -0.696 38.853 1.00 70.38 159 GLY A CA 1
ATOM 1057 C C . GLY A 1 159 ? -33.305 -0.689 37.872 1.00 70.38 159 GLY A C 1
ATOM 1058 O O . GLY A 1 159 ? -33.164 -0.370 36.690 1.00 70.38 159 GLY A O 1
ATOM 1059 N N . THR A 1 160 ? -34.505 -0.962 38.387 1.00 59.25 160 THR A N 1
ATOM 1060 C CA . THR A 1 160 ? -35.751 -0.591 37.710 1.00 59.25 160 THR A CA 1
ATOM 1061 C C . THR A 1 160 ? -35.747 0.919 37.489 1.00 59.25 160 THR A C 1
ATOM 1063 O O . THR A 1 160 ? -35.424 1.661 38.418 1.00 59.25 160 THR A O 1
ATOM 1066 N N . SER A 1 161 ? -36.128 1.372 36.290 1.00 59.22 161 SER A N 1
ATOM 1067 C CA . SER A 1 161 ? -36.434 2.783 36.007 1.00 59.22 161 SER A CA 1
ATOM 1068 C C . SER A 1 161 ? -37.150 3.403 37.215 1.00 59.22 161 SER A C 1
ATOM 1070 O O . SER A 1 161 ? -38.011 2.707 37.761 1.00 59.22 161 SER A O 1
ATOM 1072 N N . PRO A 1 162 ? -36.830 4.631 37.676 1.00 56.91 162 PRO A N 1
ATOM 1073 C CA . PRO A 1 162 ? -37.554 5.243 38.779 1.00 56.91 162 PRO A CA 1
ATOM 1074 C C . PRO A 1 162 ? -39.012 5.413 38.352 1.00 56.91 162 PRO A C 1
ATOM 1076 O O . PRO A 1 162 ? -39.417 6.428 37.795 1.00 56.91 162 PRO A O 1
ATOM 1079 N N . THR A 1 163 ? -39.829 4.395 38.604 1.00 56.22 163 THR A N 1
ATOM 1080 C CA . THR A 1 163 ? -41.265 4.538 38.640 1.00 56.22 163 THR A CA 1
ATOM 1081 C C . THR A 1 163 ? -41.475 5.371 39.880 1.00 56.22 163 THR A C 1
ATOM 1083 O O . THR A 1 163 ? -41.412 4.852 40.994 1.00 56.22 163 THR A O 1
ATOM 1086 N N . GLY A 1 164 ? -41.616 6.685 39.715 1.00 57.09 164 GLY A N 1
ATOM 1087 C CA . GLY A 1 164 ? -42.138 7.506 40.786 1.00 57.09 164 GLY A CA 1
ATOM 1088 C C . GLY A 1 164 ? -43.464 6.878 41.188 1.00 57.09 164 GLY A C 1
ATOM 1089 O O . GLY A 1 164 ? -44.462 7.055 40.499 1.00 57.09 164 GLY A O 1
ATOM 1090 N N . THR A 1 165 ? -43.495 6.120 42.283 1.00 60.25 165 THR A N 1
ATOM 1091 C CA . THR A 1 165 ? -44.737 5.624 42.881 1.00 60.25 165 THR A CA 1
ATOM 1092 C C . THR A 1 165 ? -45.395 6.760 43.657 1.00 60.25 165 THR A C 1
ATOM 1094 O O . THR A 1 165 ? -45.855 6.587 44.785 1.00 60.25 165 THR A O 1
ATOM 1097 N N . GLY A 1 166 ? -45.393 7.962 43.076 1.00 57.66 166 GLY A N 1
ATOM 1098 C CA . GLY A 1 166 ? -46.194 9.056 43.570 1.00 57.66 166 GLY A CA 1
ATOM 1099 C C . GLY A 1 166 ? -47.644 8.648 43.384 1.00 57.66 166 GLY A C 1
ATOM 1100 O O . GLY A 1 166 ? -48.092 8.419 42.261 1.00 57.66 166 GLY A O 1
ATOM 1101 N N . ALA A 1 167 ? -48.390 8.552 44.483 1.00 64.38 167 ALA A N 1
ATOM 1102 C CA . ALA A 1 167 ? -49.839 8.663 44.401 1.00 64.38 167 ALA A CA 1
ATOM 1103 C C . ALA A 1 167 ? -50.187 9.905 43.556 1.00 64.38 167 ALA A C 1
ATOM 1105 O O . ALA A 1 167 ? -49.430 10.884 43.573 1.00 64.38 167 ALA A O 1
ATOM 1106 N N . ALA A 1 168 ? -51.299 9.863 42.812 1.00 62.28 168 ALA A N 1
ATOM 1107 C CA . ALA A 1 168 ? -51.744 10.995 42.003 1.00 62.28 168 ALA A CA 1
ATOM 1108 C C . ALA A 1 168 ? -51.603 12.306 42.801 1.00 62.28 168 ALA A C 1
ATOM 1110 O O . ALA A 1 168 ? -52.028 12.372 43.955 1.00 62.28 168 ALA A O 1
ATOM 1111 N N . ASN A 1 169 ? -50.998 13.327 42.183 1.00 64.50 169 ASN A N 1
ATOM 1112 C CA . ASN A 1 169 ? -50.731 14.646 42.770 1.00 64.50 169 ASN A CA 1
ATOM 1113 C C . ASN A 1 169 ? -49.503 14.792 43.703 1.00 64.50 169 ASN A C 1
ATOM 1115 O O . ASN A 1 169 ? -49.418 15.788 44.421 1.00 64.50 169 ASN A O 1
ATOM 1119 N N . GLN A 1 170 ? -48.524 13.877 43.677 1.00 77.81 170 GLN A N 1
ATOM 1120 C CA . GLN A 1 170 ? -47.226 14.081 44.344 1.00 77.81 170 GLN A CA 1
ATOM 1121 C C . GLN A 1 170 ? -46.068 14.236 43.349 1.00 77.81 170 GLN A C 1
ATOM 1123 O O . GLN A 1 170 ? -45.901 13.419 42.446 1.00 77.81 170 GLN A O 1
ATOM 1128 N N . VAL A 1 171 ? -45.237 15.265 43.550 1.00 68.56 171 VAL A N 1
ATOM 1129 C CA . VAL A 1 171 ? -43.946 15.410 42.861 1.00 68.56 171 VAL A CA 1
ATOM 1130 C C . VAL A 1 171 ? -42.898 14.652 43.671 1.00 68.56 171 VAL A C 1
ATOM 1132 O O . VAL A 1 171 ? -42.554 15.058 44.779 1.00 68.56 171 VAL A O 1
ATOM 1135 N N . ALA A 1 172 ? -42.414 13.532 43.138 1.00 67.88 172 ALA A N 1
ATOM 1136 C CA . ALA A 1 172 ? -41.284 12.814 43.713 1.00 67.88 172 ALA A CA 1
ATOM 1137 C C . ALA A 1 172 ? -39.979 13.467 43.236 1.00 67.88 172 ALA A C 1
ATOM 1139 O O . ALA A 1 172 ? -39.723 13.528 42.034 1.00 67.88 172 ALA A O 1
ATOM 1140 N N . TYR A 1 173 ? -39.154 13.941 44.169 1.00 68.25 173 TYR A N 1
ATOM 1141 C CA . TYR A 1 173 ? -37.795 14.396 43.879 1.00 68.25 173 TYR A CA 1
ATOM 1142 C C . TYR A 1 173 ? -36.811 13.281 44.229 1.00 68.25 173 TYR A C 1
ATOM 1144 O O . TYR A 1 173 ? -36.886 12.695 45.309 1.00 68.25 173 TYR A O 1
ATOM 1152 N N . TRP A 1 174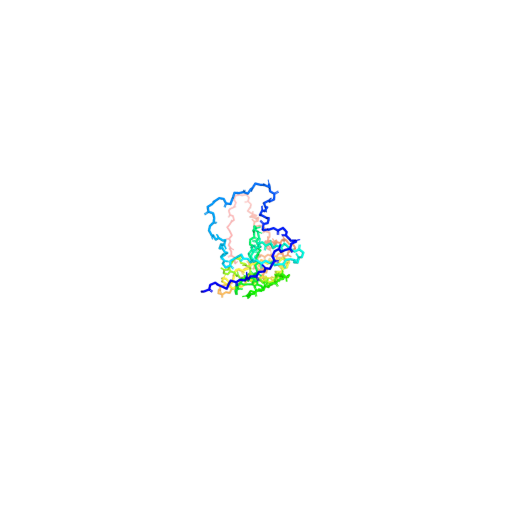 ? -35.892 12.979 43.313 1.00 72.00 174 TRP A N 1
ATOM 1153 C CA . TRP A 1 174 ? -34.802 12.047 43.578 1.00 72.00 174 TRP A CA 1
ATOM 1154 C C . TRP A 1 174 ? -33.806 12.695 44.550 1.00 72.00 174 TRP A C 1
ATOM 1156 O O . TRP A 1 174 ? -33.217 13.727 44.235 1.00 72.00 174 TRP A O 1
ATOM 1166 N N . ASN A 1 175 ? -33.640 12.103 45.735 1.00 63.84 175 ASN A N 1
ATOM 1167 C CA . ASN A 1 175 ? -32.578 12.451 46.677 1.00 63.84 175 ASN A CA 1
ATOM 1168 C C . ASN A 1 175 ? -31.457 11.425 46.497 1.00 63.84 175 ASN A C 1
ATOM 1170 O O . ASN A 1 175 ? -31.498 10.361 47.114 1.00 63.84 175 ASN A O 1
ATOM 1174 N N . GLY A 1 176 ? -30.544 11.695 45.563 1.00 65.25 176 GLY A N 1
ATOM 1175 C CA . GLY A 1 176 ? -29.415 10.811 45.286 1.00 65.25 176 GLY A CA 1
ATOM 1176 C C . GLY A 1 176 ? -28.585 10.552 46.544 1.00 65.25 176 GLY A C 1
ATOM 1177 O O . GLY A 1 176 ? -28.258 11.489 47.271 1.00 65.25 176 GLY A O 1
ATOM 1178 N N . ALA A 1 177 ? -28.275 9.279 46.786 1.00 47.72 177 ALA A N 1
ATOM 1179 C CA . ALA A 1 177 ? -27.184 8.855 47.657 1.00 47.72 177 ALA A CA 1
ATOM 1180 C C . ALA A 1 177 ? -25.988 8.476 46.781 1.00 47.72 177 ALA A C 1
ATOM 1182 O O . ALA A 1 177 ? -26.236 7.868 45.713 1.00 47.72 177 ALA A O 1
#

Radius of gyration: 42.09 Å; Cα contacts (8 Å, |Δi|>4): 208; chains: 1; bounding box: 94×31×113 Å

Sequence (177 aa):
MGNIYTGSNSGKSGLNVKKTDNSVDVFGVSQIKLDSNLALTNNGNGSVTIQSSGGGGGGSVDSVSFGSTGFLPNSATTGIITMTGTLNVGSGGTGATSLTDGGILLGSGTGAITVTSQPTNGQLLIGSTGTDPVLATLTDGTGITITEGAGTITVATDGTSPTGTGAANQVAYWNGA